Protein 1M3G (pdb70)

CATH classification: 3.90.190.10

InterPro domains:
  IPR000340 Dual specificity phosphatase, catalytic domain [PF00782] (180-310)
  IPR000387 Tyrosine-specific protein phosphatases domain [PS50056] (237-291)
  IPR001763 Rhodanese-like domain [PF00581] (18-136)
  IPR001763 Rhodanese-like domain [PS50206] (23-144)
  IPR001763 Rhodanese-like domain [SM00450] (13-141)
  IPR003595 Protein-tyrosine phosphatase, catalytic [SM00404] (213-307)
  IPR008343 Mitogen-activated protein (MAP) kinase phosphatase [PIRSF000939] (3-314)
  IPR008343 Mitogen-activated protein (MAP) kinase phosphatase [PR01764] (28-38)
  IPR008343 Mitogen-activated protein (MAP) kinase phosphatase [PR01764] (53-65)
  IPR008343 Mitogen-activated protein (MAP) kinase phosphatase [PR01764] (199-209)
  IPR008343 Mitogen-activated protein (MAP) kinase phosphatase [PR01764] (219-228)
  IPR008343 Mitogen-activated protein (MAP) kinase phosphatase [PR01764] (235-247)
  IPR016130 Protein-tyrosine phosphatase, active site [PS00383] (255-265)
  IPR020422 Dual specificity protein phosphatase domain [PS50054] (172-313)
  IPR020422 Dual specificity protein phosphatase domain [SM00195] (172-310)
  IPR029021 Protein-tyrosine phosphatase-like [G3DSA:3.90.190.10] (170-314)
  IPR029021 Protein-tyrosine phosphatase-like [SSF52799] (165-310)
  IPR036873 Rhodanese-like domain superfamily [G3DSA:3.40.250.10] (9-146)
  IPR036873 Rhodanese-like domain superfamily [SSF52821] (6-147)

Sequence (145 aa):
QGGPVEILPYLFLGSCSHSSDLQGLQACGITAVLNVSASCPNHFEGLFRYKSIPVEDNQMVEISAWFQEAIGFIDWVKNSGGRVLVHSQAGISRSATICLAYLMQSRRVRLDEAFDFVKQRRGVISPNFSFMGQLLQFETQVLCH

Nearest PDB structures (foldseek):
  1m3g-assembly1_A  TM=1.007E+00  e=1.315E-30  Homo sapiens
  2g6z-assembly1_B  TM=7.162E-01  e=4.104E-13  Homo sapiens
  2wgp-assembly1_A  TM=7.082E-01  e=3.963E-10  Homo sapiens
  8otz-assembly1_k  TM=6.969E-01  e=3.199E-08  Bos taurus
  2esb-assembly1_A  TM=6.842E-01  e=4.126E-08  Homo sapiens

Radius of gyration: 14.22 Å; Cα contacts (8 Å, |Δi|>4): 264; chains: 1; bounding box: 42×32×31 Å

Solvent-accessible surface area: 8578 Å² total; per-residue (Å²): 187,66,39,57,4,74,7,116,82,118,3,34,0,1,10,59,94,94,7,75,101,22,62,32,124,31,47,128,57,7,21,0,14,0,42,8,49,52,77,76,79,56,106,134,115,68,78,115,82,69,2,13,0,44,34,85,145,112,167,34,4,97,14,69,80,10,16,113,25,0,19,32,34,0,44,155,1,104,107,81,18,23,94,1,2,0,49,9,113,64,50,32,24,25,1,0,15,2,0,2,3,18,3,1,66,42,119,163,12,93,47,77,96,0,52,103,132,8,42,86,174,199,34,78,62,64,134,56,159,94,155,178,56,96,60,110,104,38,33,45,73,2,30,94,139

GO terms:
  GO:0004722 protein serine/threonine phosphatase activity (F, EXP)
  GO:0004725 protein tyrosine phosphatase activity (F, EXP)
  GO:0004725 protein tyrosine phosphatase activity (F, TAS)
  GO:0005634 nucleus (C, TAS)
  GO:0008330 protein tyrosine/threonine phosphatase activity (F, TAS)
  GO:0006470 protein dephosphorylation (P, TAS)
  GO:0031965 nuclear membrane (C, IDA)
  GO:0005654 nucleoplasm (C, IDA)
  GO:0005515 protein binding (F, IPI)

Foldseek 3Di:
DWAWWADPPAEGEHFPPVCPVVVVVCVVVDAEEAAADAPDQDFDCPPHTYGYHHADDDQGGDCLVCLCVLLVRSVVCVVPGTHYYHYYDPSACSSVVSVLSNCCQPVVPWCPVSVVRRIHDDHDGDPDPPHDPPTVVSNCSSHVD

Secondary structure (DSSP, 8-state):
----EEETTTEEE--STHHHHHHHHHHHT-SEEEE-SSSSSEEE-SSSEEEE-----STT---TTSHHHHHHHHHHIIIII--EEE--SSSSSHHHHHHHHIIIIIT--HHHHHHHHHS-S----SS-SS----SHHHIIIIII-

Organism: Homo sapiens (NCBI:txid9606)

Structure (mmCIF, N/CA/C/O backbone):
data_1M3G
#
_entry.id   1M3G
#
loop_
_atom_site.group_PDB
_atom_site.id
_atom_site.type_symbol
_atom_site.label_atom_id
_atom_site.label_alt_id
_atom_site.label_comp_id
_atom_site.label_asym_id
_atom_site.label_entity_id
_atom_site.label_seq_id
_atom_site.pdbx_PDB_ins_code
_atom_site.Cartn_x
_atom_site.Cartn_y
_atom_site.Cartn_z
_atom_site.occupancy
_atom_site.B_iso_or_equiv
_atom_site.auth_seq_id
_atom_site.auth_comp_id
_atom_site.auth_asym_id
_atom_site.auth_atom_id
_atom_site.pdbx_PDB_model_num
ATOM 1 N N . GLN A 1 1 ? 8.652 -16.816 6.321 1.00 0.00 170 GLN A N 1
ATOM 2 C CA . GLN A 1 1 ? 7.486 -16.505 7.196 1.00 0.00 170 GLN A CA 1
ATOM 3 C C . GLN A 1 1 ? 6.911 -15.130 6.851 1.00 0.00 170 GLN A C 1
ATOM 4 O O . GLN A 1 1 ? 7.269 -14.131 7.443 1.00 0.00 170 GLN A O 1
ATOM 20 N N . GLY A 1 2 ? 6.019 -15.070 5.901 1.00 0.00 171 GLY A N 1
ATOM 21 C CA . GLY A 1 2 ? 5.423 -13.757 5.524 1.00 0.00 171 GLY A CA 1
ATOM 22 C C . GLY A 1 2 ? 4.290 -13.979 4.519 1.00 0.00 171 GLY A C 1
ATOM 23 O O . GLY A 1 2 ? 3.681 -15.029 4.476 1.00 0.00 171 GLY A O 1
ATOM 27 N N . GLY A 1 3 ? 4.001 -12.994 3.713 1.00 0.00 172 GLY A N 1
ATOM 28 C CA . GLY A 1 3 ? 2.905 -13.144 2.716 1.00 0.00 172 GLY A CA 1
ATOM 29 C C . GLY A 1 3 ? 1.871 -12.033 2.928 1.00 0.00 172 GLY A C 1
ATOM 30 O O . GLY A 1 3 ? 2.004 -10.956 2.382 1.00 0.00 172 GLY A O 1
ATOM 34 N N . PRO A 1 4 ? 0.870 -12.325 3.725 1.00 0.00 173 PRO A N 1
ATOM 35 C CA . PRO A 1 4 ? -0.186 -11.321 4.005 1.00 0.00 173 PRO A CA 1
ATOM 36 C C . PRO A 1 4 ? 0.421 -10.066 4.632 1.00 0.00 173 PRO A C 1
ATOM 37 O O . PRO A 1 4 ? 1.373 -10.134 5.385 1.00 0.00 173 PRO A O 1
ATOM 48 N N . VAL A 1 5 ? -0.123 -8.918 4.333 1.00 0.00 174 VAL A N 1
ATOM 49 C CA . VAL A 1 5 ? 0.418 -7.660 4.919 1.00 0.00 174 VAL A CA 1
ATOM 50 C C . VAL A 1 5 ? -0.682 -6.921 5.681 1.00 0.00 174 VAL A C 1
ATOM 51 O O . VAL A 1 5 ? -1.792 -6.790 5.210 1.00 0.00 174 VAL A O 1
ATOM 64 N N . GLU A 1 6 ? -0.390 -6.444 6.860 1.00 0.00 175 GLU A N 1
ATOM 65 C CA . GLU A 1 6 ? -1.433 -5.722 7.640 1.00 0.00 175 GLU A CA 1
ATOM 66 C C . GLU A 1 6 ? -0.804 -4.635 8.511 1.00 0.00 175 GLU A C 1
ATOM 67 O O . GLU A 1 6 ? 0.006 -4.907 9.376 1.00 0.00 175 GLU A O 1
ATOM 79 N N . ILE A 1 7 ? -1.180 -3.404 8.297 1.00 0.00 176 ILE A N 1
ATOM 80 C CA . ILE A 1 7 ? -0.623 -2.298 9.123 1.00 0.00 176 ILE A CA 1
ATOM 81 C C . ILE A 1 7 ? -1.675 -1.854 10.144 1.00 0.00 176 ILE A C 1
ATOM 82 O O . ILE A 1 7 ? -2.699 -1.299 9.796 1.00 0.00 176 ILE A O 1
ATOM 98 N N . LEU A 1 8 ? -1.432 -2.114 11.398 1.00 0.00 177 LEU A N 1
ATOM 99 C CA . LEU A 1 8 ? -2.413 -1.729 12.451 1.00 0.00 177 LEU A CA 1
ATOM 100 C C . LEU A 1 8 ? -3.798 -2.309 12.127 1.00 0.00 177 LEU A C 1
ATOM 101 O O . LEU A 1 8 ? -3.992 -2.893 11.080 1.00 0.00 177 LEU A O 1
ATOM 117 N N . PRO A 1 9 ? -4.724 -2.125 13.038 1.00 0.00 178 PRO A N 1
ATOM 118 C CA . PRO A 1 9 ? -6.090 -2.667 12.849 1.00 0.00 178 PRO A CA 1
ATOM 119 C C . PRO A 1 9 ? -6.903 -1.805 11.875 1.00 0.00 178 PRO A C 1
ATOM 120 O O . PRO A 1 9 ? -8.065 -2.066 11.633 1.00 0.00 178 PRO A O 1
ATOM 131 N N . TYR A 1 10 ? -6.317 -0.778 11.319 1.00 0.00 179 TYR A N 1
ATOM 132 C CA . TYR A 1 10 ? -7.086 0.091 10.382 1.00 0.00 179 TYR A CA 1
ATOM 133 C C . TYR A 1 10 ? -6.630 -0.128 8.937 1.00 0.00 179 TYR A C 1
ATOM 134 O O . TYR A 1 10 ? -7.425 -0.115 8.019 1.00 0.00 179 TYR A O 1
ATOM 152 N N . LEU A 1 11 ? -5.358 -0.325 8.724 1.00 0.00 180 LEU A N 1
ATOM 153 C CA . LEU A 1 11 ? -4.864 -0.534 7.334 1.00 0.00 180 LEU A CA 1
ATOM 154 C C . LEU A 1 11 ? -4.606 -2.020 7.073 1.00 0.00 180 LEU A C 1
ATOM 155 O O . LEU A 1 11 ? -3.911 -2.681 7.818 1.00 0.00 180 LEU A O 1
ATOM 171 N N . PHE A 1 12 ? -5.160 -2.550 6.016 1.00 0.00 181 PHE A N 1
ATOM 172 C CA . PHE A 1 12 ? -4.944 -3.991 5.702 1.00 0.00 181 PHE A CA 1
ATOM 173 C C . PHE A 1 12 ? -4.481 -4.151 4.252 1.00 0.00 181 PHE A C 1
ATOM 174 O O . PHE A 1 12 ? -4.872 -3.400 3.381 1.00 0.00 181 PHE A O 1
ATOM 191 N N . LEU A 1 13 ? -3.647 -5.119 3.986 1.00 0.00 182 LEU A N 1
ATOM 192 C CA . LEU A 1 13 ? -3.151 -5.313 2.594 1.00 0.00 182 LEU A CA 1
ATOM 193 C C . LEU A 1 13 ? -3.009 -6.803 2.275 1.00 0.00 182 LEU A C 1
ATOM 194 O O . LEU A 1 13 ? -2.749 -7.613 3.143 1.00 0.00 182 LEU A O 1
ATOM 210 N N . GLY A 1 14 ? -3.172 -7.171 1.033 1.00 0.00 183 GLY A N 1
ATOM 211 C CA . GLY A 1 14 ? -3.048 -8.608 0.660 1.00 0.00 183 GLY A CA 1
ATOM 212 C C . GLY A 1 14 ? -1.849 -8.796 -0.271 1.00 0.00 183 GLY A C 1
ATOM 213 O O . GLY A 1 14 ? -0.964 -7.966 -0.335 1.00 0.00 183 GLY A O 1
ATOM 217 N N . SER A 1 15 ? -1.814 -9.881 -0.995 1.00 0.00 184 SER A N 1
ATOM 218 C CA . SER A 1 15 ? -0.672 -10.125 -1.920 1.00 0.00 184 SER A CA 1
ATOM 219 C C . SER A 1 15 ? -0.948 -11.352 -2.792 1.00 0.00 184 SER A C 1
ATOM 220 O O . SER A 1 15 ? -1.047 -11.259 -3.999 1.00 0.00 184 SER A O 1
ATOM 228 N N . CYS A 1 16 ? -1.074 -12.501 -2.187 1.00 0.00 185 CYS A N 1
ATOM 229 C CA . CYS A 1 16 ? -1.340 -13.736 -2.977 1.00 0.00 185 CYS A CA 1
ATOM 230 C C . CYS A 1 16 ? -2.762 -14.237 -2.704 1.00 0.00 185 CYS A C 1
ATOM 231 O O . CYS A 1 16 ? -3.647 -13.469 -2.384 1.00 0.00 185 CYS A O 1
ATOM 239 N N . SER A 1 17 ? -2.987 -15.518 -2.819 1.00 0.00 186 SER A N 1
ATOM 240 C CA . SER A 1 17 ? -4.351 -16.060 -2.560 1.00 0.00 186 SER A CA 1
ATOM 241 C C . SER A 1 17 ? -4.856 -15.603 -1.189 1.00 0.00 186 SER A C 1
ATOM 242 O O . SER A 1 17 ? -6.043 -15.569 -0.935 1.00 0.00 186 SER A O 1
ATOM 250 N N . HIS A 1 18 ? -3.963 -15.250 -0.304 1.00 0.00 187 HIS A N 1
ATOM 251 C CA . HIS A 1 18 ? -4.393 -14.799 1.050 1.00 0.00 187 HIS A CA 1
ATOM 252 C C . HIS A 1 18 ? -5.320 -13.585 0.942 1.00 0.00 187 HIS A C 1
ATOM 253 O O . HIS A 1 18 ? -6.061 -13.276 1.855 1.00 0.00 187 HIS A O 1
ATOM 267 N N . SER A 1 19 ? -5.284 -12.892 -0.163 1.00 0.00 188 SER A N 1
ATOM 268 C CA . SER A 1 19 ? -6.161 -11.697 -0.322 1.00 0.00 188 SER A CA 1
ATOM 269 C C . SER A 1 19 ? -7.635 -12.107 -0.419 1.00 0.00 188 SER A C 1
ATOM 270 O O . SER A 1 19 ? -8.519 -11.274 -0.393 1.00 0.00 188 SER A O 1
ATOM 278 N N . SER A 1 20 ? -7.913 -13.379 -0.537 1.00 0.00 189 SER A N 1
ATOM 279 C CA . SER A 1 20 ? -9.331 -13.825 -0.630 1.00 0.00 189 SER A CA 1
ATOM 280 C C . SER A 1 20 ? -9.957 -13.882 0.763 1.00 0.00 189 SER A C 1
ATOM 281 O O . SER A 1 20 ? -10.848 -13.121 1.086 1.00 0.00 189 SER A O 1
ATOM 289 N N . ASP A 1 21 ? -9.493 -14.773 1.596 1.00 0.00 190 ASP A N 1
ATOM 290 C CA . ASP A 1 21 ? -10.053 -14.864 2.972 1.00 0.00 190 ASP A CA 1
ATOM 291 C C . ASP A 1 21 ? -9.888 -13.525 3.691 1.00 0.00 190 ASP A C 1
ATOM 292 O O . ASP A 1 21 ? -10.714 -13.131 4.490 1.00 0.00 190 ASP A O 1
ATOM 301 N N . LEU A 1 22 ? -8.829 -12.818 3.404 1.00 0.00 191 LEU A N 1
ATOM 302 C CA . LEU A 1 22 ? -8.611 -11.498 4.059 1.00 0.00 191 LEU A CA 1
ATOM 303 C C . LEU A 1 22 ? -9.597 -10.467 3.506 1.00 0.00 191 LEU A C 1
ATOM 304 O O . LEU A 1 22 ? -10.442 -9.959 4.215 1.00 0.00 191 LEU A O 1
ATOM 320 N N . GLN A 1 23 ? -9.498 -10.157 2.241 1.00 0.00 192 GLN A N 1
ATOM 321 C CA . GLN A 1 23 ? -10.432 -9.161 1.643 1.00 0.00 192 GLN A CA 1
ATOM 322 C C . GLN A 1 23 ? -11.882 -9.549 1.935 1.00 0.00 192 GLN A C 1
ATOM 323 O O . GLN A 1 23 ? -12.744 -8.705 2.071 1.00 0.00 192 GLN A O 1
ATOM 337 N N . GLY A 1 24 ? -12.157 -10.822 2.033 1.00 0.00 193 GLY A N 1
ATOM 338 C CA . GLY A 1 24 ? -13.555 -11.262 2.311 1.00 0.00 193 GLY A CA 1
ATOM 339 C C . GLY A 1 24 ? -13.897 -10.999 3.780 1.00 0.00 193 GLY A C 1
ATOM 340 O O . GLY A 1 24 ? -14.901 -10.391 4.094 1.00 0.00 193 GLY A O 1
ATOM 344 N N . LEU A 1 25 ? -13.076 -11.459 4.686 1.00 0.00 194 LEU A N 1
ATOM 345 C CA . LEU A 1 25 ? -13.362 -11.225 6.130 1.00 0.00 194 LEU A CA 1
ATOM 346 C C . LEU A 1 25 ? -13.554 -9.731 6.389 1.00 0.00 194 LEU A C 1
ATOM 347 O O . LEU A 1 25 ? -14.516 -9.315 7.004 1.00 0.00 194 LEU A O 1
ATOM 363 N N . GLN A 1 26 ? -12.650 -8.920 5.914 1.00 0.00 195 GLN A N 1
ATOM 364 C CA . GLN A 1 26 ? -12.787 -7.452 6.119 1.00 0.00 195 GLN A CA 1
ATOM 365 C C . GLN A 1 26 ? -13.951 -6.915 5.285 1.00 0.00 195 GLN A C 1
ATOM 366 O O . GLN A 1 26 ? -14.644 -6.001 5.685 1.00 0.00 195 GLN A O 1
ATOM 380 N N . ALA A 1 27 ? -14.182 -7.491 4.134 1.00 0.00 196 ALA A N 1
ATOM 381 C CA . ALA A 1 27 ? -15.306 -7.023 3.273 1.00 0.00 196 ALA A CA 1
ATOM 382 C C . ALA A 1 27 ? -16.605 -6.964 4.079 1.00 0.00 196 ALA A C 1
ATOM 383 O O . ALA A 1 27 ? -17.374 -6.030 3.970 1.00 0.00 196 ALA A O 1
ATOM 390 N N . CYS A 1 28 ? -16.852 -7.955 4.893 1.00 0.00 197 CYS A N 1
ATOM 391 C CA . CYS A 1 28 ? -18.094 -7.950 5.717 1.00 0.00 197 CYS A CA 1
ATOM 392 C C . CYS A 1 28 ? -18.181 -6.654 6.525 1.00 0.00 197 CYS A C 1
ATOM 393 O O . CYS A 1 28 ? -19.238 -6.077 6.684 1.00 0.00 197 CYS A O 1
ATOM 401 N N . GLY A 1 29 ? -17.072 -6.193 7.034 1.00 0.00 198 GLY A N 1
ATOM 402 C CA . GLY A 1 29 ? -17.073 -4.931 7.814 1.00 0.00 198 GLY A CA 1
ATOM 403 C C . GLY A 1 29 ? -15.974 -4.011 7.281 1.00 0.00 198 GLY A C 1
ATOM 404 O O . GLY A 1 29 ? -15.109 -3.569 8.011 1.00 0.00 198 GLY A O 1
ATOM 408 N N . ILE A 1 30 ? -15.996 -3.729 6.006 1.00 0.00 199 ILE A N 1
ATOM 409 C CA . ILE A 1 30 ? -14.946 -2.854 5.413 1.00 0.00 199 ILE A CA 1
ATOM 410 C C . ILE A 1 30 ? -15.549 -1.485 5.049 1.00 0.00 199 ILE A C 1
ATOM 411 O O . ILE A 1 30 ? -16.751 -1.324 4.971 1.00 0.00 199 ILE A O 1
ATOM 427 N N . THR A 1 31 ? -14.717 -0.504 4.824 1.00 0.00 200 THR A N 1
ATOM 428 C CA . THR A 1 31 ? -15.233 0.845 4.458 1.00 0.00 200 THR A CA 1
ATOM 429 C C . THR A 1 31 ? -14.622 1.299 3.131 1.00 0.00 200 THR A C 1
ATOM 430 O O . THR A 1 31 ? -15.316 1.512 2.157 1.00 0.00 200 THR A O 1
ATOM 441 N N . ALA A 1 32 ? -13.325 1.440 3.083 1.00 0.00 201 ALA A N 1
ATOM 442 C CA . ALA A 1 32 ? -12.668 1.872 1.817 1.00 0.00 201 ALA A CA 1
ATOM 443 C C . ALA A 1 32 ? -11.984 0.679 1.143 1.00 0.00 201 ALA A C 1
ATOM 444 O O . ALA A 1 32 ? -11.131 0.036 1.722 1.00 0.00 201 ALA A O 1
ATOM 451 N N . VAL A 1 33 ? -12.349 0.373 -0.074 1.00 0.00 202 VAL A N 1
ATOM 452 C CA . VAL A 1 33 ? -11.717 -0.787 -0.766 1.00 0.00 202 VAL A CA 1
ATOM 453 C C . VAL A 1 33 ? -10.759 -0.306 -1.860 1.00 0.00 202 VAL A C 1
ATOM 454 O O . VAL A 1 33 ? -11.173 0.218 -2.875 1.00 0.00 202 VAL A O 1
ATOM 467 N N . LEU A 1 34 ? -9.482 -0.495 -1.665 1.00 0.00 203 LEU A N 1
ATOM 468 C CA . LEU A 1 34 ? -8.494 -0.053 -2.687 1.00 0.00 203 LEU A CA 1
ATOM 469 C C . LEU A 1 34 ? -8.436 -1.051 -3.845 1.00 0.00 203 LEU A C 1
ATOM 470 O O . LEU A 1 34 ? -7.514 -1.835 -3.958 1.00 0.00 203 LEU A O 1
ATOM 486 N N . ASN A 1 35 ? -9.414 -1.024 -4.708 1.00 0.00 204 ASN A N 1
ATOM 487 C CA . ASN A 1 35 ? -9.425 -1.965 -5.861 1.00 0.00 204 ASN A CA 1
ATOM 488 C C . ASN A 1 35 ? -8.306 -1.623 -6.847 1.00 0.00 204 ASN A C 1
ATOM 489 O O . ASN A 1 35 ? -8.488 -0.844 -7.761 1.00 0.00 204 ASN A O 1
ATOM 500 N N . VAL A 1 36 ? -7.154 -2.208 -6.675 1.00 0.00 205 VAL A N 1
ATOM 501 C CA . VAL A 1 36 ? -6.025 -1.922 -7.607 1.00 0.00 205 VAL A CA 1
ATOM 502 C C . VAL A 1 36 ? -6.307 -2.524 -8.988 1.00 0.00 205 VAL A C 1
ATOM 503 O O . VAL A 1 36 ? -5.785 -3.563 -9.342 1.00 0.00 205 VAL A O 1
ATOM 516 N N . SER A 1 37 ? -7.126 -1.879 -9.774 1.00 0.00 206 SER A N 1
ATOM 517 C CA . SER A 1 37 ? -7.446 -2.426 -11.123 1.00 0.00 206 SER A CA 1
ATOM 518 C C . SER A 1 37 ? -7.160 -1.389 -12.212 1.00 0.00 206 SER A C 1
ATOM 519 O O . SER A 1 37 ? -6.171 -1.469 -12.912 1.00 0.00 206 SER A O 1
ATOM 527 N N . ALA A 1 38 ? -8.025 -0.425 -12.373 1.00 0.00 207 ALA A N 1
ATOM 528 C CA . ALA A 1 38 ? -7.805 0.600 -13.432 1.00 0.00 207 ALA A CA 1
ATOM 529 C C . ALA A 1 38 ? -8.816 1.745 -13.286 1.00 0.00 207 ALA A C 1
ATOM 530 O O . ALA A 1 38 ? -9.183 2.121 -12.191 1.00 0.00 207 ALA A O 1
ATOM 537 N N . SER A 1 39 ? -9.283 2.296 -14.382 1.00 0.00 208 SER A N 1
ATOM 538 C CA . SER A 1 39 ? -10.266 3.420 -14.304 1.00 0.00 208 SER A CA 1
ATOM 539 C C . SER A 1 39 ? -9.659 4.610 -13.559 1.00 0.00 208 SER A C 1
ATOM 540 O O . SER A 1 39 ? -10.362 5.450 -13.032 1.00 0.00 208 SER A O 1
ATOM 548 N N . CYS A 1 40 ? -8.357 4.695 -13.518 1.00 0.00 209 CYS A N 1
ATOM 549 C CA . CYS A 1 40 ? -7.701 5.839 -12.821 1.00 0.00 209 CYS A CA 1
ATOM 550 C C . CYS A 1 40 ? -8.278 6.018 -11.410 1.00 0.00 209 CYS A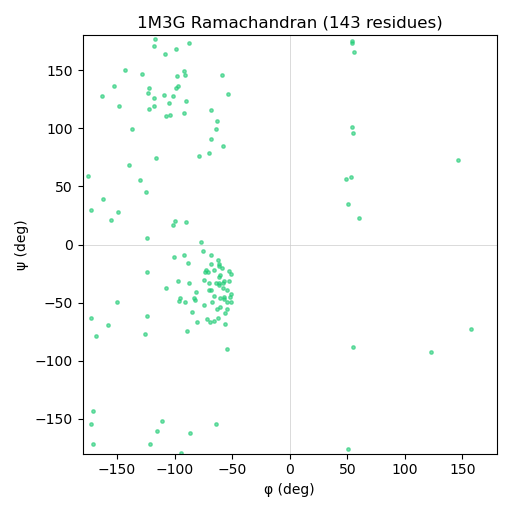 C 1
ATOM 551 O O . CYS A 1 40 ? -9.093 5.229 -10.974 1.00 0.00 209 CYS A O 1
ATOM 559 N N . PRO A 1 41 ? -7.836 7.054 -10.738 1.00 0.00 210 PRO A N 1
ATOM 560 C CA . PRO A 1 41 ? -8.325 7.325 -9.365 1.00 0.00 210 PRO A CA 1
ATOM 561 C C . PRO A 1 41 ? -9.847 7.485 -9.361 1.00 0.00 210 PRO A C 1
ATOM 562 O O . PRO A 1 41 ? -10.366 8.581 -9.436 1.00 0.00 210 PRO A O 1
ATOM 573 N N . ASN A 1 42 ? -10.567 6.400 -9.278 1.00 0.00 211 ASN A N 1
ATOM 574 C CA . ASN A 1 42 ? -12.054 6.490 -9.270 1.00 0.00 211 ASN A CA 1
ATOM 575 C C . ASN A 1 42 ? -12.582 6.426 -7.835 1.00 0.00 211 ASN A C 1
ATOM 576 O O . ASN A 1 42 ? -12.039 5.737 -6.994 1.00 0.00 211 ASN A O 1
ATOM 587 N N . HIS A 1 43 ? -13.637 7.139 -7.548 1.00 0.00 212 HIS A N 1
ATOM 588 C CA . HIS A 1 43 ? -14.195 7.122 -6.166 1.00 0.00 212 HIS A CA 1
ATOM 589 C C . HIS A 1 43 ? -15.608 6.535 -6.167 1.00 0.00 212 HIS A C 1
ATOM 590 O O . HIS A 1 43 ? -16.584 7.245 -6.028 1.00 0.00 212 HIS A O 1
ATOM 604 N N . PHE A 1 44 ? -15.727 5.244 -6.317 1.00 0.00 213 PHE A N 1
ATOM 605 C CA . PHE A 1 44 ? -17.079 4.617 -6.319 1.00 0.00 213 PHE A CA 1
ATOM 606 C C . PHE A 1 44 ? -17.516 4.298 -4.888 1.00 0.00 213 PHE A C 1
ATOM 607 O O . PHE A 1 44 ? -16.978 4.823 -3.934 1.00 0.00 213 PHE A O 1
ATOM 624 N N . GLU A 1 45 ? -18.489 3.442 -4.728 1.00 0.00 214 GLU A N 1
ATOM 625 C CA . GLU A 1 45 ? -18.956 3.099 -3.354 1.00 0.00 214 GLU A CA 1
ATOM 626 C C . GLU A 1 45 ? -20.012 1.995 -3.402 1.00 0.00 214 GLU A C 1
ATOM 627 O O . GLU A 1 45 ? -21.126 2.171 -2.950 1.00 0.00 214 GLU A O 1
ATOM 639 N N . GLY A 1 46 ? -19.674 0.855 -3.936 1.00 0.00 215 GLY A N 1
ATOM 640 C CA . GLY A 1 46 ? -20.663 -0.257 -3.989 1.00 0.00 215 GLY A CA 1
ATOM 641 C C . GLY A 1 46 ? -21.126 -0.580 -2.567 1.00 0.00 215 GLY A C 1
ATOM 642 O O . GLY A 1 46 ? -22.281 -0.876 -2.330 1.00 0.00 215 GLY A O 1
ATOM 646 N N . LEU A 1 47 ? -20.235 -0.506 -1.615 1.00 0.00 216 LEU A N 1
ATOM 647 C CA . LEU A 1 47 ? -20.620 -0.806 -0.205 1.00 0.00 216 LEU A CA 1
ATOM 648 C C . LEU A 1 47 ? -20.281 0.374 0.714 1.00 0.00 216 LEU A C 1
ATOM 649 O O . LEU A 1 47 ? -20.863 0.537 1.768 1.00 0.00 216 LEU A O 1
ATOM 665 N N . PHE A 1 48 ? -19.348 1.199 0.323 1.00 0.00 217 PHE A N 1
ATOM 666 C CA . PHE A 1 48 ? -18.979 2.374 1.165 1.00 0.00 217 PHE A CA 1
ATOM 667 C C . PHE A 1 48 ? -18.083 3.322 0.367 1.00 0.00 217 PHE A C 1
ATOM 668 O O . PHE A 1 48 ? -18.529 4.327 -0.151 1.00 0.00 217 PHE A O 1
ATOM 685 N N . ARG A 1 49 ? -16.825 3.001 0.255 1.00 0.00 218 ARG A N 1
ATOM 686 C CA . ARG A 1 49 ? -15.901 3.867 -0.529 1.00 0.00 218 ARG A CA 1
ATOM 687 C C . ARG A 1 49 ? -14.987 3.001 -1.396 1.00 0.00 218 ARG A C 1
ATOM 688 O O . ARG A 1 49 ? -14.004 2.461 -0.931 1.00 0.00 218 ARG A O 1
ATOM 709 N N . TYR A 1 50 ? -15.302 2.862 -2.652 1.00 0.00 219 TYR A N 1
ATOM 710 C CA . TYR A 1 50 ? -14.451 2.023 -3.538 1.00 0.00 219 TYR A CA 1
ATOM 711 C C . TYR A 1 50 ? -13.381 2.879 -4.214 1.00 0.00 219 TYR A C 1
ATOM 712 O O . TYR A 1 50 ? -13.674 3.726 -5.035 1.00 0.00 219 TYR A O 1
ATOM 730 N N . LYS A 1 51 ? -12.141 2.663 -3.877 1.00 0.00 220 LYS A N 1
ATOM 731 C CA . LYS A 1 51 ? -11.050 3.460 -4.501 1.00 0.00 220 LYS A CA 1
ATOM 732 C C . LYS A 1 51 ? -10.437 2.672 -5.660 1.00 0.00 220 LYS A C 1
ATOM 733 O O . LYS A 1 51 ? -10.209 1.485 -5.559 1.00 0.00 220 LYS A O 1
ATOM 752 N N . SER A 1 52 ? -10.185 3.312 -6.768 1.00 0.00 221 SER A N 1
ATOM 753 C CA . SER A 1 52 ? -9.615 2.574 -7.931 1.00 0.00 221 SER A CA 1
ATOM 754 C C . SER A 1 52 ? -8.281 3.183 -8.368 1.00 0.00 221 SER A C 1
ATOM 755 O O . SER A 1 52 ? -8.217 4.316 -8.805 1.00 0.00 221 SER A O 1
ATOM 763 N N . ILE A 1 53 ? -7.218 2.431 -8.274 1.00 0.00 222 ILE A N 1
ATOM 764 C CA . ILE A 1 53 ? -5.893 2.951 -8.714 1.00 0.00 222 ILE A CA 1
ATOM 765 C C . ILE A 1 53 ? -5.578 2.439 -10.124 1.00 0.00 222 ILE A C 1
ATOM 766 O O . ILE A 1 53 ? -5.765 1.272 -10.406 1.00 0.00 222 ILE A O 1
ATOM 782 N N . PRO A 1 54 ? -5.105 3.319 -10.973 1.00 0.00 223 PRO A N 1
ATOM 783 C CA . PRO A 1 54 ? -4.775 2.909 -12.357 1.00 0.00 223 PRO A CA 1
ATOM 784 C C . PRO A 1 54 ? -3.565 1.975 -12.362 1.00 0.00 223 PRO A C 1
ATOM 785 O O . PRO A 1 54 ? -2.466 2.367 -12.023 1.00 0.00 223 PRO A O 1
ATOM 796 N N . VAL A 1 55 ? -3.750 0.750 -12.770 1.00 0.00 224 VAL A N 1
ATOM 797 C CA . VAL A 1 55 ? -2.602 -0.199 -12.808 1.00 0.00 224 VAL A CA 1
ATOM 798 C C . VAL A 1 55 ? -2.046 -0.296 -14.230 1.00 0.00 224 VAL A C 1
ATOM 799 O O . VAL A 1 55 ? -2.647 0.175 -15.175 1.00 0.00 224 VAL A O 1
ATOM 812 N N . GLU A 1 56 ? -0.901 -0.900 -14.389 1.00 0.00 225 GLU A N 1
ATOM 813 C CA . GLU A 1 56 ? -0.304 -1.016 -15.748 1.00 0.00 225 GLU A CA 1
ATOM 814 C C . GLU A 1 56 ? -0.086 -2.486 -16.114 1.00 0.00 225 GLU A C 1
ATOM 815 O O . GLU A 1 56 ? -0.520 -3.381 -15.415 1.00 0.00 225 GLU A O 1
ATOM 827 N N . ASP A 1 57 ? 0.582 -2.742 -17.205 1.00 0.00 226 ASP A N 1
ATOM 828 C CA . ASP A 1 57 ? 0.828 -4.153 -17.618 1.00 0.00 226 ASP A CA 1
ATOM 829 C C . ASP A 1 57 ? 2.249 -4.306 -18.164 1.00 0.00 226 ASP A C 1
ATOM 830 O O . ASP A 1 57 ? 2.451 -4.535 -19.340 1.00 0.00 226 ASP A O 1
ATOM 839 N N . ASN A 1 58 ? 3.235 -4.178 -17.320 1.00 0.00 227 ASN A N 1
ATOM 840 C CA . ASN A 1 58 ? 4.642 -4.314 -17.791 1.00 0.00 227 ASN A CA 1
ATOM 841 C C . ASN A 1 58 ? 5.576 -4.552 -16.604 1.00 0.00 227 ASN A C 1
ATOM 842 O O . ASN A 1 58 ? 5.567 -3.812 -15.642 1.00 0.00 227 ASN A O 1
ATOM 853 N N . GLN A 1 59 ? 6.381 -5.580 -16.666 1.00 0.00 228 GLN A N 1
ATOM 854 C CA . GLN A 1 59 ? 7.317 -5.877 -15.542 1.00 0.00 228 GLN A CA 1
ATOM 855 C C . GLN A 1 59 ? 6.546 -6.003 -14.220 1.00 0.00 228 GLN A C 1
ATOM 856 O O . GLN A 1 59 ? 6.149 -7.082 -13.829 1.00 0.00 228 GLN A O 1
ATOM 870 N N . MET A 1 60 ? 6.335 -4.917 -13.524 1.00 0.00 229 MET A N 1
ATOM 871 C CA . MET A 1 60 ? 5.585 -4.992 -12.240 1.00 0.00 229 MET A CA 1
ATOM 872 C C . MET A 1 60 ? 4.816 -3.691 -12.000 1.00 0.00 229 MET A C 1
ATOM 873 O O . MET A 1 60 ? 4.565 -3.307 -10.875 1.00 0.00 229 MET A O 1
ATOM 887 N N . VAL A 1 61 ? 4.446 -3.010 -13.051 1.00 0.00 230 VAL A N 1
ATOM 888 C CA . VAL A 1 61 ? 3.693 -1.732 -12.893 1.00 0.00 230 VAL A CA 1
ATOM 889 C C . VAL A 1 61 ? 4.446 -0.774 -11.965 1.00 0.00 230 VAL A C 1
ATOM 890 O O . VAL A 1 61 ? 4.395 -0.896 -10.757 1.00 0.00 230 VAL A O 1
ATOM 903 N N . GLU A 1 62 ? 5.126 0.192 -12.519 1.00 0.00 231 GLU A N 1
ATOM 904 C CA . GLU A 1 62 ? 5.865 1.164 -11.665 1.00 0.00 231 GLU A CA 1
ATOM 905 C C . GLU A 1 62 ? 4.922 1.775 -10.627 1.00 0.00 231 GLU A C 1
ATOM 906 O O . GLU A 1 62 ? 3.848 2.242 -10.949 1.00 0.00 231 GLU A O 1
ATOM 918 N N . ILE A 1 63 ? 5.310 1.765 -9.382 1.00 0.00 232 ILE A N 1
ATOM 919 C CA . ILE A 1 63 ? 4.426 2.332 -8.326 1.00 0.00 232 ILE A CA 1
ATOM 920 C C . ILE A 1 63 ? 4.892 3.736 -7.926 1.00 0.00 232 ILE A C 1
ATOM 921 O O . ILE A 1 63 ? 4.513 4.252 -6.893 1.00 0.00 232 ILE A O 1
ATOM 937 N N . SER A 1 64 ? 5.707 4.359 -8.733 1.00 0.00 233 SER A N 1
ATOM 938 C CA . SER A 1 64 ? 6.183 5.730 -8.395 1.00 0.00 233 SER A CA 1
ATOM 939 C C . SER A 1 64 ? 5.080 6.766 -8.640 1.00 0.00 233 SER A C 1
ATOM 940 O O . SER A 1 64 ? 5.237 7.931 -8.333 1.00 0.00 233 SER A O 1
ATOM 948 N N . ALA A 1 65 ? 3.968 6.358 -9.192 1.00 0.00 234 ALA A N 1
ATOM 949 C CA . ALA A 1 65 ? 2.870 7.327 -9.457 1.00 0.00 234 ALA A CA 1
ATOM 950 C C . ALA A 1 65 ? 1.785 7.231 -8.379 1.00 0.00 234 ALA A C 1
ATOM 951 O O . ALA A 1 65 ? 0.899 8.059 -8.309 1.00 0.00 234 ALA A O 1
ATOM 958 N N . TRP A 1 66 ? 1.838 6.229 -7.542 1.00 0.00 235 TRP A N 1
ATOM 959 C CA . TRP A 1 66 ? 0.799 6.095 -6.483 1.00 0.00 235 TRP A CA 1
ATOM 960 C C . TRP A 1 66 ? 1.322 6.623 -5.146 1.00 0.00 235 TRP A C 1
ATOM 961 O O . TRP A 1 66 ? 0.809 6.290 -4.098 1.00 0.00 235 TRP A O 1
ATOM 982 N N . PHE A 1 67 ? 2.343 7.435 -5.167 1.00 0.00 236 PHE A N 1
ATOM 983 C CA . PHE A 1 67 ? 2.870 7.984 -3.886 1.00 0.00 236 PHE A CA 1
ATOM 984 C C . PHE A 1 67 ? 1.828 8.906 -3.254 1.00 0.00 236 PHE A C 1
ATOM 985 O O . PHE A 1 67 ? 1.274 8.613 -2.212 1.00 0.00 236 PHE A O 1
ATOM 1002 N N . GLN A 1 68 ? 1.537 10.007 -3.891 1.00 0.00 237 GLN A N 1
ATOM 1003 C CA . GLN A 1 68 ? 0.516 10.941 -3.339 1.00 0.00 237 GLN A CA 1
ATOM 1004 C C . GLN A 1 68 ? -0.857 10.270 -3.318 1.00 0.00 237 GLN A C 1
ATOM 1005 O O . GLN A 1 68 ? -1.673 10.527 -2.455 1.00 0.00 237 GLN A O 1
ATOM 1019 N N . GLU A 1 69 ? -1.122 9.413 -4.267 1.00 0.00 238 GLU A N 1
ATOM 1020 C CA . GLU A 1 69 ? -2.443 8.729 -4.297 1.00 0.00 238 GLU A CA 1
ATOM 1021 C C . GLU A 1 69 ? -2.569 7.781 -3.105 1.00 0.00 238 GLU A C 1
ATOM 1022 O O . GLU A 1 69 ? -3.548 7.795 -2.393 1.00 0.00 238 GLU A O 1
ATOM 1034 N N . ALA A 1 70 ? -1.583 6.959 -2.886 1.00 0.00 239 ALA A N 1
ATOM 1035 C CA . ALA A 1 70 ? -1.648 5.997 -1.752 1.00 0.00 239 ALA A CA 1
ATOM 1036 C C . ALA A 1 70 ? -1.881 6.725 -0.427 1.00 0.00 239 ALA A C 1
ATOM 1037 O O . ALA A 1 70 ? -2.836 6.465 0.274 1.00 0.00 239 ALA A O 1
ATOM 1044 N N . ILE A 1 71 ? -1.005 7.619 -0.067 1.00 0.00 240 ILE A N 1
ATOM 1045 C CA . ILE A 1 71 ? -1.161 8.329 1.236 1.00 0.00 240 ILE A CA 1
ATOM 1046 C C . ILE A 1 71 ? -2.375 9.261 1.223 1.00 0.00 240 ILE A C 1
ATOM 1047 O O . ILE A 1 71 ? -2.831 9.700 2.258 1.00 0.00 240 ILE A O 1
ATOM 1063 N N . GLY A 1 72 ? -2.895 9.584 0.071 1.00 0.00 241 GLY A N 1
ATOM 1064 C CA . GLY A 1 72 ? -4.076 10.494 0.028 1.00 0.00 241 GLY A CA 1
ATOM 1065 C C . GLY A 1 72 ? -5.340 9.655 0.149 1.00 0.00 241 GLY A C 1
ATOM 1066 O O . GLY A 1 72 ? -6.324 10.062 0.733 1.00 0.00 241 GLY A O 1
ATOM 1070 N N . PHE A 1 73 ? -5.301 8.475 -0.386 1.00 0.00 242 PHE A N 1
ATOM 1071 C CA . PHE A 1 73 ? -6.470 7.574 -0.311 1.00 0.00 242 PHE A CA 1
ATOM 1072 C C . PHE A 1 73 ? -6.481 6.852 1.037 1.00 0.00 242 PHE A C 1
ATOM 1073 O O . PHE A 1 73 ? -7.480 6.815 1.731 1.00 0.00 242 PHE A O 1
ATOM 1090 N N . ILE A 1 74 ? -5.363 6.302 1.424 1.00 0.00 243 ILE A N 1
ATOM 1091 C CA . ILE A 1 74 ? -5.289 5.591 2.730 1.00 0.00 243 ILE A CA 1
ATOM 1092 C C . ILE A 1 74 ? -5.484 6.577 3.884 1.00 0.00 243 ILE A C 1
ATOM 1093 O O . ILE A 1 74 ? -6.209 6.307 4.822 1.00 0.00 243 ILE A O 1
ATOM 1109 N N . ASP A 1 75 ? -4.852 7.722 3.830 1.00 0.00 244 ASP A N 1
ATOM 1110 C CA . ASP A 1 75 ? -5.025 8.708 4.934 1.00 0.00 244 ASP A CA 1
ATOM 1111 C C . ASP A 1 75 ? -6.447 9.270 4.923 1.00 0.00 244 ASP A C 1
ATOM 1112 O O . ASP A 1 75 ? -7.053 9.467 5.957 1.00 0.00 244 ASP A O 1
ATOM 1121 N N . TRP A 1 76 ? -6.993 9.515 3.763 1.00 0.00 245 TRP A N 1
ATOM 1122 C CA . TRP A 1 76 ? -8.383 10.048 3.698 1.00 0.00 245 TRP A CA 1
ATOM 1123 C C . TRP A 1 76 ? -9.358 9.047 4.323 1.00 0.00 245 TRP A C 1
ATOM 1124 O O . TRP A 1 76 ? -10.391 9.417 4.844 1.00 0.00 245 TRP A O 1
ATOM 1145 N N . VAL A 1 77 ? -9.037 7.781 4.280 1.00 0.00 246 VAL A N 1
ATOM 1146 C CA . VAL A 1 77 ? -9.953 6.765 4.874 1.00 0.00 246 VAL A CA 1
ATOM 1147 C C . VAL A 1 77 ? -9.756 6.685 6.390 1.00 0.00 246 VAL A C 1
ATOM 1148 O O . VAL A 1 77 ? -10.704 6.573 7.142 1.00 0.00 246 VAL A O 1
ATOM 1161 N N . LYS A 1 78 ? -8.534 6.739 6.846 1.00 0.00 247 LYS A N 1
ATOM 1162 C CA . LYS A 1 78 ? -8.284 6.663 8.314 1.00 0.00 247 LYS A CA 1
ATOM 1163 C C . LYS A 1 78 ? -8.750 7.947 9.003 1.00 0.00 247 LYS A C 1
ATOM 1164 O O . LYS A 1 78 ? -9.040 7.960 10.182 1.00 0.00 247 LYS A O 1
ATOM 1183 N N . ASN A 1 79 ? -8.822 9.029 8.276 1.00 0.00 248 ASN A N 1
ATOM 1184 C CA . ASN A 1 79 ? -9.267 10.311 8.892 1.00 0.00 248 ASN A CA 1
ATOM 1185 C C . ASN A 1 79 ? -10.792 10.443 8.828 1.00 0.00 248 ASN A C 1
ATOM 1186 O O . ASN A 1 79 ? -11.380 11.260 9.508 1.00 0.00 248 ASN A O 1
ATOM 1197 N N . SER A 1 80 ? -11.438 9.648 8.018 1.00 0.00 249 SER A N 1
ATOM 1198 C CA . SER A 1 80 ? -12.922 9.738 7.917 1.00 0.00 249 SER A CA 1
ATOM 1199 C C . SER A 1 80 ? -13.519 8.373 7.567 1.00 0.00 249 SER A C 1
ATOM 1200 O O . SER A 1 80 ? -14.443 7.908 8.204 1.00 0.00 249 SER A O 1
ATOM 1208 N N . GLY A 1 81 ? -12.997 7.727 6.560 1.00 0.00 250 GLY A N 1
ATOM 1209 C CA . GLY A 1 81 ? -13.536 6.392 6.170 1.00 0.00 250 GLY A CA 1
ATOM 1210 C C . GLY A 1 81 ? -13.528 5.461 7.384 1.00 0.00 250 GLY A C 1
ATOM 1211 O O . GLY A 1 81 ? -14.483 5.391 8.131 1.00 0.00 250 GLY A O 1
ATOM 1215 N N . GLY A 1 82 ? -12.457 4.744 7.587 1.00 0.00 251 GLY A N 1
ATOM 1216 C CA . GLY A 1 82 ? -12.390 3.818 8.752 1.00 0.00 251 GLY A CA 1
ATOM 1217 C C . GLY A 1 82 ? -11.349 2.731 8.480 1.00 0.00 251 GLY A C 1
ATOM 1218 O O . GLY A 1 82 ? -10.278 2.725 9.054 1.00 0.00 251 GLY A O 1
ATOM 1222 N N . ARG A 1 83 ? -11.655 1.812 7.606 1.00 0.00 252 ARG A N 1
ATOM 1223 C CA . ARG A 1 83 ? -10.684 0.726 7.295 1.00 0.00 252 ARG A CA 1
ATOM 1224 C C . ARG A 1 83 ? -10.374 0.703 5.797 1.00 0.00 252 ARG A C 1
ATOM 1225 O O . ARG A 1 83 ? -11.264 0.704 4.970 1.00 0.00 252 ARG A O 1
ATOM 1246 N N . VAL A 1 84 ? -9.120 0.681 5.441 1.00 0.00 253 VAL A N 1
ATOM 1247 C CA . VAL A 1 84 ? -8.758 0.651 3.996 1.00 0.00 253 VAL A CA 1
ATOM 1248 C C . VAL A 1 84 ? -7.998 -0.638 3.666 1.00 0.00 253 VAL A C 1
ATOM 1249 O O . VAL A 1 84 ? -7.003 -0.958 4.286 1.00 0.00 253 VAL A O 1
ATOM 1262 N N . LEU A 1 85 ? -8.459 -1.381 2.698 1.00 0.00 254 LEU A N 1
ATOM 1263 C CA . LEU A 1 85 ? -7.765 -2.650 2.339 1.00 0.00 254 LEU A CA 1
ATOM 1264 C C . LEU A 1 85 ? -7.253 -2.593 0.898 1.00 0.00 254 LEU A C 1
ATOM 1265 O O . LEU A 1 85 ? -8.017 -2.453 -0.036 1.00 0.00 254 LEU A O 1
ATOM 1281 N N . VAL A 1 86 ? -5.966 -2.707 0.708 1.00 0.00 255 VAL A N 1
ATOM 1282 C CA . VAL A 1 86 ? -5.414 -2.668 -0.676 1.00 0.00 255 VAL A CA 1
ATOM 1283 C C . VAL A 1 86 ? -5.354 -4.076 -1.262 1.00 0.00 255 VAL A C 1
ATOM 1284 O O . VAL A 1 86 ? -4.754 -4.972 -0.701 1.00 0.00 255 VAL A O 1
ATOM 1297 N N . HIS A 1 87 ? -5.980 -4.276 -2.387 1.00 0.00 256 HIS A N 1
ATOM 1298 C CA . HIS A 1 87 ? -5.978 -5.628 -3.013 1.00 0.00 256 HIS A CA 1
ATOM 1299 C C . HIS A 1 87 ? -4.750 -5.805 -3.908 1.00 0.00 256 HIS A C 1
ATOM 1300 O O . HIS A 1 87 ? -3.990 -4.882 -4.128 1.00 0.00 256 HIS A O 1
ATOM 1314 N N . SER A 1 88 ? -4.541 -6.990 -4.413 1.00 0.00 257 SER A N 1
ATOM 1315 C CA . SER A 1 88 ? -3.369 -7.231 -5.299 1.00 0.00 257 SER A CA 1
ATOM 1316 C C . SER A 1 88 ? -3.844 -7.632 -6.698 1.00 0.00 257 SER A C 1
ATOM 1317 O O . SER A 1 88 ? -5.026 -7.766 -6.944 1.00 0.00 257 SER A O 1
ATOM 1325 N N . GLN A 1 89 ? -2.938 -7.824 -7.617 1.00 0.00 258 GLN A N 1
ATOM 1326 C CA . GLN A 1 89 ? -3.353 -8.214 -8.994 1.00 0.00 258 GLN A CA 1
ATOM 1327 C C . GLN A 1 89 ? -2.226 -8.965 -9.707 1.00 0.00 258 GLN A C 1
ATOM 1328 O O . GLN A 1 89 ? -2.191 -9.042 -10.919 1.00 0.00 258 GLN A O 1
ATOM 1342 N N . ALA A 1 90 ? -1.309 -9.527 -8.968 1.00 0.00 259 ALA A N 1
ATOM 1343 C CA . ALA A 1 90 ? -0.191 -10.273 -9.613 1.00 0.00 259 ALA A CA 1
ATOM 1344 C C . ALA A 1 90 ? 0.661 -10.987 -8.560 1.00 0.00 259 ALA A C 1
ATOM 1345 O O . ALA A 1 90 ? 1.847 -11.181 -8.739 1.00 0.00 259 ALA A O 1
ATOM 1352 N N . GLY A 1 91 ? 0.069 -11.376 -7.461 1.00 0.00 260 GLY A N 1
ATOM 1353 C CA . GLY A 1 91 ? 0.846 -12.084 -6.400 1.00 0.00 260 GLY A CA 1
ATOM 1354 C C . GLY A 1 91 ? 2.112 -11.289 -6.063 1.00 0.00 260 GLY A C 1
ATOM 1355 O O . GLY A 1 91 ? 3.147 -11.850 -5.764 1.00 0.00 260 GLY A O 1
ATOM 1359 N N . ILE A 1 92 ? 2.037 -9.987 -6.114 1.00 0.00 261 ILE A N 1
ATOM 1360 C CA . ILE A 1 92 ? 3.237 -9.159 -5.803 1.00 0.00 261 ILE A CA 1
ATOM 1361 C C . ILE A 1 92 ? 2.973 -8.279 -4.579 1.00 0.00 261 ILE A C 1
ATOM 1362 O O . ILE A 1 92 ? 1.858 -8.174 -4.107 1.00 0.00 261 ILE A O 1
ATOM 1378 N N . SER A 1 93 ? 3.988 -7.638 -4.064 1.00 0.00 262 SER A N 1
ATOM 1379 C CA . SER A 1 93 ? 3.793 -6.770 -2.868 1.00 0.00 262 SER A CA 1
ATOM 1380 C C . SER A 1 93 ? 3.446 -5.339 -3.290 1.00 0.00 262 SER A C 1
ATOM 1381 O O . SER A 1 93 ? 3.576 -4.409 -2.519 1.00 0.00 262 SER A O 1
ATOM 1389 N N . ARG A 1 94 ? 2.998 -5.154 -4.503 1.00 0.00 263 ARG A N 1
ATOM 1390 C CA . ARG A 1 94 ? 2.639 -3.782 -4.965 1.00 0.00 263 ARG A CA 1
ATOM 1391 C C . ARG A 1 94 ? 1.681 -3.121 -3.972 1.00 0.00 263 ARG A C 1
ATOM 1392 O O . ARG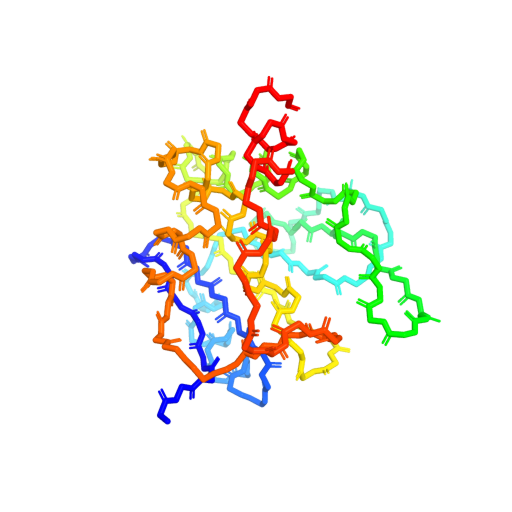 A 1 94 ? 1.840 -1.973 -3.606 1.00 0.00 263 ARG A O 1
ATOM 1413 N N . SER A 1 95 ? 0.687 -3.838 -3.528 1.00 0.00 264 SER A N 1
ATOM 1414 C CA . SER A 1 95 ? -0.267 -3.253 -2.547 1.00 0.00 264 SER A CA 1
ATOM 1415 C C . SER A 1 95 ? 0.477 -2.859 -1.271 1.00 0.00 264 SER A C 1
ATOM 1416 O O . SER A 1 95 ? 0.300 -1.778 -0.743 1.00 0.00 264 SER A O 1
ATOM 1424 N N . ALA A 1 96 ? 1.319 -3.728 -0.778 1.00 0.00 265 ALA A N 1
ATOM 1425 C CA . ALA A 1 96 ? 2.087 -3.403 0.455 1.00 0.00 265 ALA A CA 1
ATOM 1426 C C . ALA A 1 96 ? 2.954 -2.170 0.214 1.00 0.00 265 ALA A C 1
ATOM 1427 O O . ALA A 1 96 ? 3.278 -1.436 1.127 1.00 0.00 265 ALA A O 1
ATOM 1434 N N . THR A 1 97 ? 3.324 -1.931 -1.013 1.00 0.00 266 THR A N 1
ATOM 1435 C CA . THR A 1 97 ? 4.149 -0.732 -1.319 1.00 0.00 266 THR A CA 1
ATOM 1436 C C . THR A 1 97 ? 3.301 0.531 -1.156 1.00 0.00 266 THR A C 1
ATOM 1437 O O . THR A 1 97 ? 3.758 1.535 -0.647 1.00 0.00 266 THR A 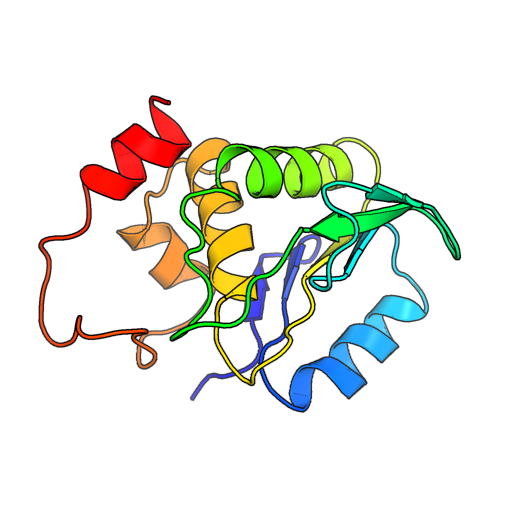O 1
ATOM 1448 N N . ILE A 1 98 ? 2.059 0.483 -1.560 1.00 0.00 267 ILE A N 1
ATOM 1449 C CA . ILE A 1 98 ? 1.179 1.671 -1.383 1.00 0.00 267 ILE A CA 1
ATOM 1450 C C . ILE A 1 98 ? 1.070 2.002 0.107 1.00 0.00 267 ILE A C 1
ATOM 1451 O O . ILE A 1 98 ? 1.357 3.106 0.535 1.00 0.00 267 ILE A O 1
ATOM 1467 N N . CYS A 1 99 ? 0.691 1.043 0.909 1.00 0.00 268 CYS A N 1
ATOM 1468 C CA . CYS A 1 99 ? 0.609 1.296 2.373 1.00 0.00 268 CYS A CA 1
ATOM 1469 C C . CYS A 1 99 ? 1.968 1.778 2.881 1.00 0.00 268 CYS A C 1
ATOM 1470 O O . CYS A 1 99 ? 2.056 2.569 3.798 1.00 0.00 268 CYS A O 1
ATOM 1478 N N . LEU A 1 100 ? 3.030 1.321 2.273 1.00 0.00 269 LEU A N 1
ATOM 1479 C CA . LEU A 1 100 ? 4.381 1.783 2.693 1.00 0.00 269 LEU A CA 1
ATOM 1480 C C . LEU A 1 100 ? 4.449 3.306 2.593 1.00 0.00 269 LEU A C 1
ATOM 1481 O O . LEU A 1 100 ? 4.883 3.980 3.506 1.00 0.00 269 LEU A O 1
ATOM 1497 N N . ALA A 1 101 ? 3.998 3.856 1.497 1.00 0.00 270 ALA A N 1
ATOM 1498 C CA . ALA A 1 101 ? 4.004 5.338 1.355 1.00 0.00 270 ALA A CA 1
ATOM 1499 C C . ALA A 1 101 ? 3.205 5.965 2.495 1.00 0.00 270 ALA A C 1
ATOM 1500 O O . ALA A 1 101 ? 3.635 6.913 3.121 1.00 0.00 270 ALA A O 1
ATOM 1507 N N . TYR A 1 102 ? 2.050 5.427 2.785 1.00 0.00 271 TYR A N 1
ATOM 1508 C CA . TYR A 1 102 ? 1.236 5.978 3.905 1.00 0.00 271 TYR A CA 1
ATOM 1509 C C . TYR A 1 102 ? 2.075 6.015 5.187 1.00 0.00 271 TYR A C 1
ATOM 1510 O O . TYR A 1 102 ? 2.224 7.044 5.814 1.00 0.00 271 TYR A O 1
ATOM 1528 N N . LEU A 1 103 ? 2.626 4.899 5.577 1.00 0.00 272 LEU A N 1
ATOM 1529 C CA . LEU A 1 103 ? 3.456 4.872 6.813 1.00 0.00 272 LEU A CA 1
ATOM 1530 C C . LEU A 1 103 ? 4.665 5.799 6.665 1.00 0.00 272 LEU A C 1
ATOM 1531 O O . LEU A 1 103 ? 5.280 6.192 7.635 1.00 0.00 272 LEU A O 1
ATOM 1547 N N . MET A 1 104 ? 5.014 6.151 5.459 1.00 0.00 273 MET A N 1
ATOM 1548 C CA . MET A 1 104 ? 6.188 7.045 5.256 1.00 0.00 273 MET A CA 1
ATOM 1549 C C . MET A 1 104 ? 5.776 8.512 5.391 1.00 0.00 273 MET A C 1
ATOM 1550 O O . MET A 1 104 ? 6.295 9.238 6.216 1.00 0.00 273 MET A O 1
ATOM 1564 N N . GLN A 1 105 ? 4.850 8.956 4.588 1.00 0.00 274 GLN A N 1
ATOM 1565 C CA . GLN A 1 105 ? 4.411 10.378 4.671 1.00 0.00 274 GLN A CA 1
ATOM 1566 C C . GLN A 1 105 ? 3.557 10.602 5.921 1.00 0.00 274 GLN A C 1
ATOM 1567 O O . GLN A 1 105 ? 3.447 11.705 6.418 1.00 0.00 274 GLN A O 1
ATOM 1581 N N . SER A 1 106 ? 2.946 9.567 6.429 1.00 0.00 275 SER A N 1
ATOM 1582 C CA . SER A 1 106 ? 2.093 9.727 7.641 1.00 0.00 275 SER A CA 1
ATOM 1583 C C . SER A 1 106 ? 2.884 9.384 8.905 1.00 0.00 275 SER A C 1
ATOM 1584 O O . SER A 1 106 ? 2.868 10.117 9.875 1.00 0.00 275 SER A O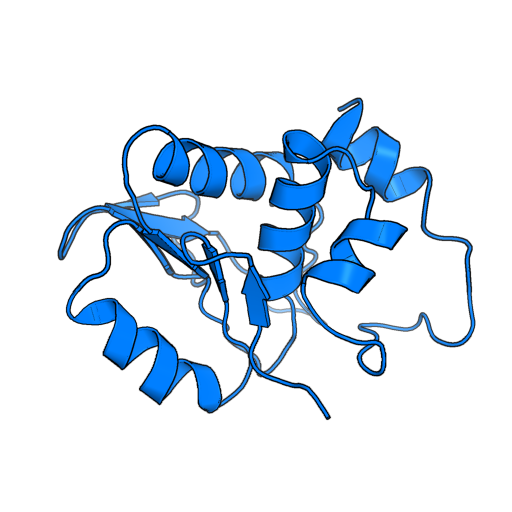 1
ATOM 1592 N N . ARG A 1 107 ? 3.567 8.273 8.909 1.00 0.00 276 ARG A N 1
ATOM 1593 C CA . ARG A 1 107 ? 4.345 7.881 10.119 1.00 0.00 276 ARG A CA 1
ATOM 1594 C C . ARG A 1 107 ? 5.787 8.392 10.034 1.00 0.00 276 ARG A C 1
ATOM 1595 O O . ARG A 1 107 ? 6.533 8.320 10.991 1.00 0.00 276 ARG A O 1
ATOM 1616 N N . ARG A 1 108 ? 6.189 8.912 8.905 1.00 0.00 277 ARG A N 1
ATOM 1617 C CA . ARG A 1 108 ? 7.580 9.432 8.781 1.00 0.00 277 ARG A CA 1
ATOM 1618 C C . ARG A 1 108 ? 8.593 8.369 9.211 1.00 0.00 277 ARG A C 1
ATOM 1619 O O . ARG A 1 108 ? 9.391 8.584 10.102 1.00 0.00 277 ARG A O 1
ATOM 1640 N N . VAL A 1 109 ? 8.573 7.226 8.583 1.00 0.00 278 VAL A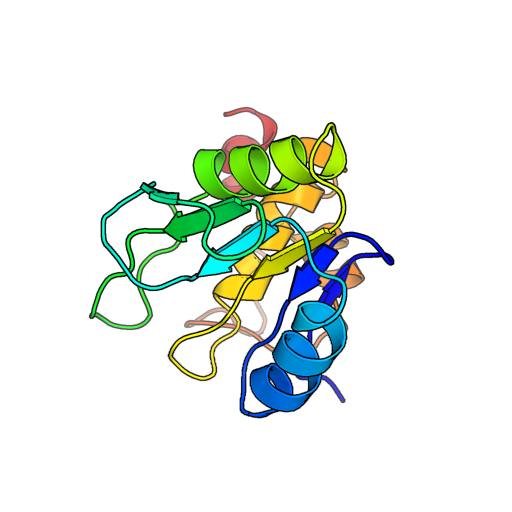 N 1
ATOM 1641 C CA . VAL A 1 109 ? 9.540 6.153 8.953 1.00 0.00 278 VAL A CA 1
ATOM 1642 C C . VAL A 1 109 ? 10.351 5.701 7.729 1.00 0.00 278 VAL A C 1
ATOM 1643 O O . VAL A 1 109 ? 11.138 4.775 7.805 1.00 0.00 278 VAL A O 1
ATOM 1656 N N . ARG A 1 110 ? 10.186 6.364 6.610 1.00 0.00 279 ARG A N 1
ATOM 1657 C CA . ARG A 1 110 ? 10.953 5.988 5.385 1.00 0.00 279 ARG A CA 1
ATOM 1658 C C . ARG A 1 110 ? 10.730 4.515 5.036 1.00 0.00 279 ARG A C 1
ATOM 1659 O O . ARG A 1 110 ? 10.222 3.746 5.826 1.00 0.00 279 ARG A O 1
ATOM 1680 N N . LEU A 1 111 ? 11.102 4.118 3.850 1.00 0.00 280 LEU A N 1
ATOM 1681 C CA . LEU A 1 111 ? 10.921 2.695 3.452 1.00 0.00 280 LEU A CA 1
ATOM 1682 C C . LEU A 1 111 ? 11.735 1.777 4.369 1.00 0.00 280 LEU A C 1
ATOM 1683 O O . LEU A 1 111 ? 11.512 0.585 4.424 1.00 0.00 280 LEU A O 1
ATOM 1699 N N . ASP A 1 112 ? 12.678 2.322 5.090 1.00 0.00 281 ASP A N 1
ATOM 1700 C CA . ASP A 1 112 ? 13.502 1.475 5.996 1.00 0.00 281 ASP A CA 1
ATOM 1701 C C . ASP A 1 112 ? 12.661 0.965 7.168 1.00 0.00 281 ASP A C 1
ATOM 1702 O O . ASP A 1 112 ? 12.412 -0.219 7.296 1.00 0.00 281 ASP A O 1
ATOM 1711 N N . GLU A 1 113 ? 12.228 1.843 8.031 1.00 0.00 282 GLU A N 1
ATOM 1712 C CA . GLU A 1 11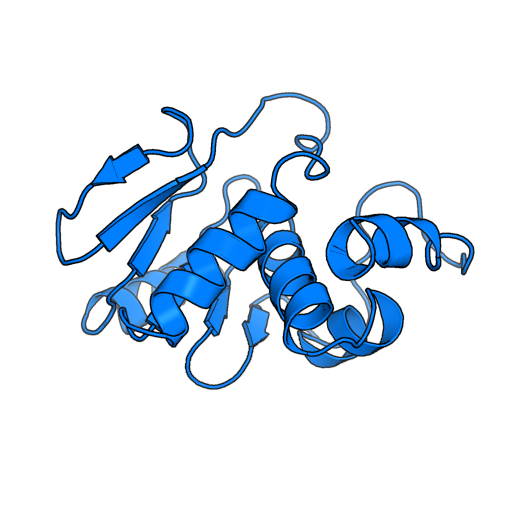3 ? 11.414 1.396 9.195 1.00 0.00 282 GLU A CA 1
ATOM 1713 C C . GLU A 1 113 ? 9.996 1.039 8.743 1.00 0.00 282 GLU A C 1
ATOM 1714 O O . GLU A 1 113 ? 9.356 0.174 9.306 1.00 0.00 282 GLU A O 1
ATOM 1726 N N . ALA A 1 114 ? 9.505 1.686 7.722 1.00 0.00 283 ALA A N 1
ATOM 1727 C CA . ALA A 1 114 ? 8.137 1.364 7.232 1.00 0.00 283 ALA A CA 1
ATOM 1728 C C . ALA A 1 114 ? 8.091 -0.077 6.721 1.00 0.00 283 ALA A C 1
ATOM 1729 O O . ALA A 1 114 ? 7.292 -0.878 7.164 1.00 0.00 283 ALA A O 1
ATOM 1736 N N . PHE A 1 115 ? 8.953 -0.418 5.803 1.00 0.00 284 PHE A N 1
ATOM 1737 C CA . PHE A 1 115 ? 8.965 -1.810 5.273 1.00 0.00 284 PHE A CA 1
ATOM 1738 C C . PHE A 1 115 ? 9.270 -2.800 6.398 1.00 0.00 284 PHE A C 1
ATOM 1739 O O . PHE A 1 115 ? 8.782 -3.913 6.408 1.00 0.00 284 PHE A O 1
ATOM 1756 N N . ASP A 1 116 ? 10.071 -2.402 7.349 1.00 0.00 285 ASP A N 1
ATOM 1757 C CA . ASP A 1 116 ? 10.406 -3.321 8.473 1.00 0.00 285 ASP A CA 1
ATOM 1758 C C . ASP A 1 116 ? 9.208 -3.475 9.414 1.00 0.00 285 ASP A C 1
ATOM 1759 O O . ASP A 1 116 ? 9.106 -4.436 10.151 1.00 0.00 285 ASP A O 1
ATOM 1768 N N . PHE A 1 117 ? 8.303 -2.535 9.398 1.00 0.00 286 PHE A N 1
ATOM 1769 C CA . PHE A 1 117 ? 7.116 -2.628 10.296 1.00 0.00 286 PHE A CA 1
ATOM 1770 C C . PHE A 1 117 ? 5.959 -3.338 9.589 1.00 0.00 286 PHE A C 1
ATOM 1771 O O . PHE A 1 117 ? 5.363 -4.253 10.121 1.00 0.00 286 PHE A O 1
ATOM 1788 N N . VAL A 1 118 ? 5.634 -2.921 8.396 1.00 0.00 287 VAL A N 1
ATOM 1789 C CA . VAL A 1 118 ? 4.509 -3.565 7.659 1.00 0.00 287 VAL A CA 1
ATOM 1790 C C . VAL A 1 118 ? 4.679 -5.086 7.633 1.00 0.00 287 VAL A C 1
ATOM 1791 O O . VAL A 1 118 ? 3.722 -5.824 7.507 1.00 0.00 287 VAL A O 1
ATOM 1804 N N . LYS A 1 119 ? 5.888 -5.564 7.748 1.00 0.00 288 LYS A N 1
ATOM 1805 C CA . LYS A 1 119 ? 6.109 -7.038 7.724 1.00 0.00 288 LYS A CA 1
ATOM 1806 C C . LYS A 1 119 ? 7.556 -7.371 8.092 1.00 0.00 288 LYS A C 1
ATOM 1807 O O . LYS A 1 119 ? 8.315 -6.516 8.506 1.00 0.00 288 LYS A O 1
ATOM 1826 N N . GLN A 1 120 ? 7.944 -8.608 7.944 1.00 0.00 289 GLN A N 1
ATOM 1827 C CA . GLN A 1 120 ? 9.341 -8.999 8.285 1.00 0.00 289 GLN A CA 1
ATOM 1828 C C . GLN A 1 120 ? 10.225 -8.959 7.036 1.00 0.00 289 GLN A C 1
ATOM 1829 O O . GLN A 1 120 ? 9.773 -8.642 5.954 1.00 0.00 289 GLN A O 1
ATOM 1843 N N . ARG A 1 121 ? 11.481 -9.283 7.177 1.00 0.00 290 ARG A N 1
ATOM 1844 C CA . ARG A 1 121 ? 12.391 -9.266 5.997 1.00 0.00 290 ARG A CA 1
ATOM 1845 C C . ARG A 1 121 ? 11.947 -10.312 4.970 1.00 0.00 290 ARG A C 1
ATOM 1846 O O . ARG A 1 121 ? 10.791 -10.683 4.911 1.00 0.00 290 ARG A O 1
ATOM 1867 N N . ARG A 1 122 ? 12.852 -10.791 4.158 1.00 0.00 291 ARG A N 1
ATOM 1868 C CA . ARG A 1 122 ? 12.476 -11.810 3.134 1.00 0.00 291 ARG A CA 1
ATOM 1869 C C . ARG A 1 122 ? 11.321 -11.297 2.271 1.00 0.00 291 ARG A C 1
ATOM 1870 O O . ARG A 1 122 ? 10.166 -11.408 2.632 1.00 0.00 291 ARG A O 1
ATOM 1891 N N . GLY A 1 123 ? 11.624 -10.736 1.131 1.00 0.00 292 GLY A N 1
ATOM 1892 C CA . GLY A 1 123 ? 10.543 -10.217 0.246 1.00 0.00 292 GLY A CA 1
ATOM 1893 C C . GLY A 1 123 ? 11.036 -8.965 -0.484 1.00 0.00 292 GLY A C 1
ATOM 1894 O O . GLY A 1 123 ? 10.631 -7.860 -0.184 1.00 0.00 292 GLY A O 1
ATOM 1898 N N . VAL A 1 124 ? 11.907 -9.130 -1.442 1.00 0.00 293 VAL A N 1
ATOM 1899 C CA . VAL A 1 124 ? 12.424 -7.949 -2.190 1.00 0.00 293 VAL A CA 1
ATOM 1900 C C . VAL A 1 124 ? 11.870 -7.938 -3.617 1.00 0.00 293 VAL A C 1
ATOM 1901 O O . VAL A 1 124 ? 11.957 -8.916 -4.334 1.00 0.00 293 VAL A O 1
ATOM 1914 N N . ILE A 1 125 ? 11.302 -6.840 -4.035 1.00 0.00 294 ILE A N 1
ATOM 1915 C CA . ILE A 1 125 ? 10.743 -6.767 -5.415 1.00 0.00 294 ILE A CA 1
ATOM 1916 C C . ILE A 1 125 ? 11.795 -6.233 -6.390 1.00 0.00 294 ILE A C 1
ATOM 1917 O O . ILE A 1 125 ? 12.648 -5.447 -6.028 1.00 0.00 294 ILE A O 1
ATOM 1933 N N . SER A 1 126 ? 11.739 -6.651 -7.626 1.00 0.00 295 SER A N 1
ATOM 1934 C CA . SER A 1 126 ? 12.735 -6.171 -8.628 1.00 0.00 295 SER A CA 1
ATOM 1935 C C . SER A 1 126 ? 14.164 -6.422 -8.129 1.00 0.00 295 SER A C 1
ATOM 1936 O O . SER A 1 126 ? 14.360 -6.842 -7.006 1.00 0.00 295 SER A O 1
ATOM 1944 N N . PRO A 1 127 ? 15.124 -6.155 -8.982 1.00 0.00 296 PRO A N 1
ATOM 1945 C CA . PRO A 1 127 ? 16.544 -6.361 -8.607 1.00 0.00 296 PRO A CA 1
ATOM 1946 C C . PRO A 1 127 ? 16.934 -5.429 -7.458 1.00 0.00 296 PRO A C 1
ATOM 1947 O O . PRO A 1 127 ? 17.213 -4.264 -7.659 1.00 0.00 296 PRO A O 1
ATOM 1958 N N . ASN A 1 128 ? 16.956 -5.932 -6.254 1.00 0.00 297 ASN A N 1
ATOM 1959 C CA . ASN A 1 128 ? 17.332 -5.076 -5.094 1.00 0.00 297 ASN A CA 1
ATOM 1960 C C . ASN A 1 128 ? 17.709 -5.945 -3.894 1.00 0.00 297 ASN A C 1
ATOM 1961 O O . ASN A 1 128 ? 17.379 -5.640 -2.765 1.00 0.00 297 ASN A O 1
ATOM 1972 N N . PHE A 1 129 ? 18.396 -7.029 -4.128 1.00 0.00 298 PHE A N 1
ATOM 1973 C CA . PHE A 1 129 ? 18.791 -7.919 -3.001 1.00 0.00 298 PHE A CA 1
ATOM 1974 C C . PHE A 1 129 ? 20.165 -7.519 -2.461 1.00 0.00 298 PHE A C 1
ATOM 1975 O O . PHE A 1 129 ? 21.025 -7.073 -3.195 1.00 0.00 298 PHE A O 1
ATOM 1992 N N . SER A 1 130 ? 20.376 -7.668 -1.180 1.00 0.00 299 SER A N 1
ATOM 1993 C CA . SER A 1 130 ? 21.695 -7.302 -0.585 1.00 0.00 299 SER A CA 1
ATOM 1994 C C . SER A 1 130 ? 22.130 -5.907 -1.045 1.00 0.00 299 SER A C 1
ATOM 1995 O O . SER A 1 130 ? 23.197 -5.728 -1.598 1.00 0.00 299 SER A O 1
ATOM 2003 N N . PHE A 1 131 ? 21.312 -4.915 -0.816 1.00 0.00 300 PHE A N 1
ATOM 2004 C CA . PHE A 1 131 ? 21.680 -3.533 -1.235 1.00 0.00 300 PHE A CA 1
ATOM 2005 C C . PHE A 1 131 ? 20.992 -2.505 -0.335 1.00 0.00 300 PHE A C 1
ATOM 2006 O O . PHE A 1 131 ? 19.825 -2.624 -0.020 1.00 0.00 300 PHE A O 1
ATOM 2023 N N . MET A 1 132 ? 21.706 -1.495 0.082 1.00 0.00 301 MET A N 1
ATOM 2024 C CA . MET A 1 132 ? 21.092 -0.460 0.960 1.00 0.00 301 MET A CA 1
ATOM 2025 C C . MET A 1 132 ? 21.260 0.929 0.340 1.00 0.00 301 MET A C 1
ATOM 2026 O O . MET A 1 132 ? 21.627 1.877 1.006 1.00 0.00 301 MET A O 1
ATOM 2040 N N . GLY A 1 133 ? 20.995 1.057 -0.932 1.00 0.00 302 GLY A N 1
ATOM 2041 C CA . GLY A 1 133 ? 21.141 2.384 -1.593 1.00 0.00 302 GLY A CA 1
ATOM 2042 C C . GLY A 1 133 ? 19.786 3.094 -1.619 1.00 0.00 302 GLY A C 1
ATOM 2043 O O . GLY A 1 133 ? 19.682 4.264 -1.309 1.00 0.00 302 GLY A O 1
ATOM 2047 N N . GLN A 1 134 ? 18.746 2.396 -1.987 1.00 0.00 303 GLN A N 1
ATOM 2048 C CA . GLN A 1 134 ? 17.400 3.033 -2.035 1.00 0.00 303 GLN A CA 1
ATOM 2049 C C . GLN A 1 134 ? 16.969 3.481 -0.637 1.00 0.00 303 GLN A C 1
ATOM 2050 O O . GLN A 1 134 ? 16.614 2.676 0.201 1.00 0.00 303 GLN A O 1
ATOM 2064 N N . LEU A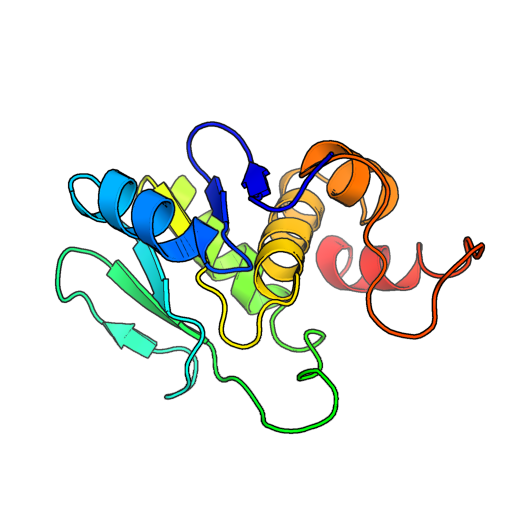 1 135 ? 16.993 4.760 -0.380 1.00 0.00 304 LEU A N 1
ATOM 2065 C CA . LEU A 1 135 ? 16.581 5.260 0.962 1.00 0.00 304 LEU A CA 1
ATOM 2066 C C . LEU A 1 135 ? 16.165 6.729 0.873 1.00 0.00 304 LEU A C 1
ATOM 2067 O O . LEU A 1 135 ? 15.006 7.066 1.014 1.00 0.00 304 LEU A O 1
ATOM 2083 N N . LEU A 1 136 ? 17.100 7.606 0.636 1.00 0.00 305 LEU A N 1
ATOM 2084 C CA . LEU A 1 136 ? 16.755 9.050 0.529 1.00 0.00 305 LEU A CA 1
ATOM 2085 C C . LEU A 1 136 ? 15.865 9.291 -0.692 1.00 0.00 305 LEU A C 1
ATOM 2086 O O . LEU A 1 136 ? 15.148 10.269 -0.767 1.00 0.00 305 LEU A O 1
ATOM 2102 N N . GLN A 1 137 ? 15.906 8.405 -1.650 1.00 0.00 306 GLN A N 1
ATOM 2103 C CA . GLN A 1 137 ? 15.056 8.579 -2.860 1.00 0.00 306 GLN A CA 1
ATOM 2104 C C . GLN A 1 137 ? 13.580 8.546 -2.468 1.00 0.00 306 GLN A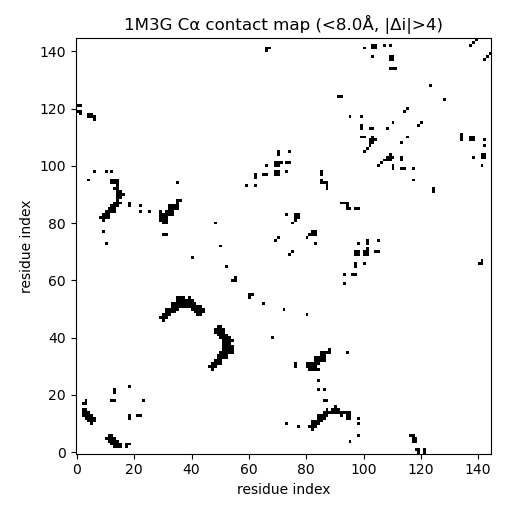 C 1
ATOM 2105 O O . GLN A 1 137 ? 12.866 9.518 -2.616 1.00 0.00 306 GLN A O 1
ATOM 2119 N N . PHE A 1 138 ? 13.120 7.438 -1.957 1.00 0.00 307 PHE A N 1
ATOM 2120 C CA . PHE A 1 138 ? 11.698 7.344 -1.536 1.00 0.00 307 PHE A CA 1
ATOM 2121 C C . PHE A 1 138 ? 11.415 8.359 -0.429 1.00 0.00 307 PHE A C 1
ATOM 2122 O O . PHE A 1 138 ? 10.342 8.920 -0.348 1.00 0.00 307 PHE A O 1
ATOM 2139 N N . GLU A 1 139 ? 12.375 8.604 0.421 1.00 0.00 308 GLU A N 1
ATOM 2140 C CA . GLU A 1 139 ? 12.162 9.590 1.516 1.00 0.00 308 GLU A CA 1
ATOM 2141 C C . GLU A 1 139 ? 11.744 10.943 0.936 1.00 0.00 308 GLU A C 1
ATOM 2142 O O . GLU A 1 139 ? 10.625 11.379 1.099 1.00 0.00 308 GLU A O 1
ATOM 2154 N N . THR A 1 140 ? 12.630 11.604 0.245 1.00 0.00 309 THR A N 1
ATOM 2155 C CA . THR A 1 140 ? 12.278 12.927 -0.344 1.00 0.00 309 THR A CA 1
ATOM 2156 C C . THR A 1 140 ? 11.143 12.785 -1.366 1.00 0.00 309 THR A C 1
ATOM 2157 O O . THR A 1 140 ? 10.538 13.758 -1.771 1.00 0.00 309 THR A O 1
ATOM 2168 N N . GLN A 1 141 ? 10.842 11.583 -1.783 1.00 0.00 310 GLN A N 1
ATOM 2169 C CA . GLN A 1 141 ? 9.754 11.392 -2.785 1.00 0.00 310 GLN A CA 1
ATOM 2170 C C . GLN A 1 141 ? 8.382 11.361 -2.106 1.00 0.00 310 GLN A C 1
ATOM 2171 O O . GLN A 1 141 ? 7.438 11.973 -2.565 1.00 0.00 310 GLN A O 1
ATOM 2185 N N . VAL A 1 142 ? 8.256 10.631 -1.032 1.00 0.00 311 VAL A N 1
ATOM 2186 C CA . VAL A 1 142 ? 6.932 10.527 -0.352 1.00 0.00 311 VAL A CA 1
ATOM 2187 C C . VAL A 1 142 ? 6.831 11.507 0.823 1.00 0.00 311 VAL A C 1
ATOM 2188 O O . VAL A 1 142 ? 5.764 11.994 1.139 1.00 0.00 311 VAL A O 1
ATOM 2201 N N . LEU A 1 143 ? 7.922 11.798 1.478 1.00 0.00 312 LEU A N 1
ATOM 2202 C CA . LEU A 1 143 ? 7.861 12.752 2.623 1.00 0.00 312 LEU A CA 1
ATOM 2203 C C . LEU A 1 143 ? 8.059 14.187 2.132 1.00 0.00 312 LEU A C 1
ATOM 2204 O O . LEU A 1 143 ? 7.128 14.965 2.066 1.00 0.00 312 LEU A O 1
ATOM 2220 N N . CYS A 1 144 ? 9.268 14.545 1.790 1.00 0.00 313 CYS A N 1
ATOM 2221 C CA . CYS A 1 144 ? 9.531 15.932 1.309 1.00 0.00 313 CYS A CA 1
ATOM 2222 C C . CYS A 1 144 ? 8.552 16.310 0.194 1.00 0.00 313 CYS A C 1
ATOM 2223 O O . CYS A 1 144 ? 7.932 17.354 0.227 1.00 0.00 313 CYS A O 1
ATOM 2231 N N . HIS A 1 145 ? 8.410 15.469 -0.793 1.00 0.00 314 HIS A N 1
ATOM 2232 C CA . HIS A 1 145 ? 7.472 15.781 -1.908 1.00 0.00 314 HIS A CA 1
ATOM 2233 C C . HIS A 1 145 ? 6.173 14.988 -1.750 1.00 0.00 314 HIS A C 1
ATOM 2234 O O . HIS A 1 145 ? 5.493 14.797 -2.745 1.00 0.00 314 HIS A O 1
#